Protein AF-A0A832YDL1-F1 (afdb_monomer)

Secondary structure (DSSP, 8-state):
-TT---HHHHTTGGGGTPPEEEEEEEESSSTTEEEEEEE--TTIIIIIHHHHH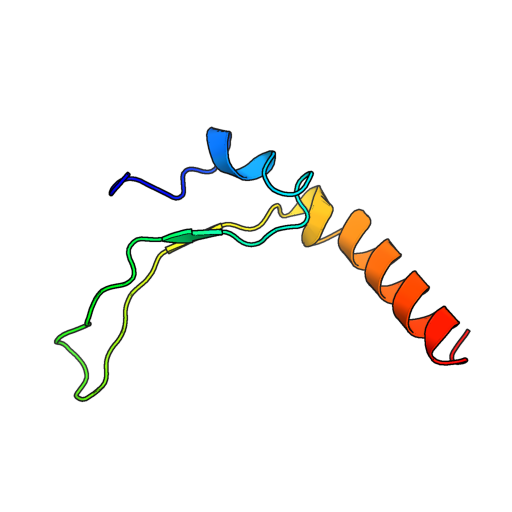HHHHHHHTT--

Radius of gyration: 15.82 Å; Cα contacts (8 Å, |Δi|>4): 82; chains: 1; bounding box: 35×26×41 Å

Sequence (64 aa):
DPTRPQPRIERHVGDGMTTTIGRLEKEELFDHGIKYVLFSHNKKMGSAKGAILLAEMLYKKDKI

Nearest PDB structures (foldseek):
  6c8w-assembly1_A  TM=9.333E-01  e=3.268E-03  Blastomyces gilchristii SLH14081
  4zic-assembly2_E  TM=9.233E-01  e=4.258E-03  Trichophyton rubrum BMU01672
  4zhs-assembly1_C  TM=9.315E-01  e=4.860E-03  Trichophyton rubrum BMU01672
  4zhs-assembly2_E-2  TM=9.219E-01  e=5.193E-03  Trichophyton rubrum BMU01672
  4zhs-assembly1_D  TM=9.296E-01  e=7.228E-03  Trichophyton rubrum BMU01672

Mean predicted aligned error: 3.16 Å

Structure (mmCIF, N/CA/C/O backbone):
data_AF-A0A832YDL1-F1
#
_entry.id   AF-A0A832YDL1-F1
#
loop_
_atom_site.group_PDB
_atom_site.id
_atom_site.type_symbol
_atom_site.label_atom_id
_atom_site.label_alt_id
_atom_site.label_comp_id
_atom_site.label_asym_id
_atom_site.label_entity_id
_atom_site.label_seq_id
_atom_site.pdbx_PDB_ins_code
_atom_site.Cartn_x
_atom_site.Cartn_y
_atom_site.Cartn_z
_atom_site.occupancy
_atom_site.B_iso_or_equiv
_atom_site.auth_seq_id
_atom_site.auth_comp_id
_atom_site.auth_asym_id
_atom_site.auth_atom_id
_atom_site.pdbx_PDB_model_num
ATOM 1 N N . ASP A 1 1 ? -1.236 0.295 -17.002 1.00 74.88 1 ASP A N 1
ATOM 2 C CA . ASP A 1 1 ? -0.473 1.516 -17.328 1.00 74.88 1 ASP A CA 1
ATOM 3 C C . ASP A 1 1 ? 0.899 1.401 -16.671 1.00 74.88 1 ASP A C 1
ATOM 5 O O . ASP A 1 1 ? 0.942 1.206 -15.458 1.00 74.88 1 ASP A O 1
ATOM 9 N N . PRO A 1 2 ? 1.990 1.435 -17.456 1.00 83.25 2 PRO A N 1
ATOM 10 C CA . PRO A 1 2 ? 3.359 1.246 -16.968 1.00 83.25 2 PRO A CA 1
ATOM 11 C C . PRO A 1 2 ? 3.851 2.355 -16.022 1.00 83.25 2 PRO A C 1
ATOM 13 O O . PRO A 1 2 ? 4.846 2.168 -15.329 1.00 83.25 2 PRO A O 1
ATOM 16 N N . THR A 1 3 ? 3.164 3.499 -15.952 1.00 91.38 3 THR A N 1
ATOM 17 C CA . THR A 1 3 ? 3.560 4.643 -15.110 1.00 91.38 3 THR A CA 1
ATOM 18 C C . THR A 1 3 ? 2.974 4.605 -13.695 1.00 91.38 3 THR A C 1
ATOM 20 O O . THR A 1 3 ? 3.219 5.504 -12.891 1.00 91.38 3 THR A O 1
ATOM 23 N N . ARG A 1 4 ? 2.173 3.584 -13.380 1.00 94.38 4 ARG A N 1
ATOM 24 C CA . ARG A 1 4 ? 1.492 3.423 -12.089 1.00 94.38 4 ARG A CA 1
ATOM 25 C C . ARG A 1 4 ? 2.426 2.722 -11.086 1.00 94.38 4 ARG A C 1
ATOM 27 O O . ARG A 1 4 ? 3.120 1.788 -11.486 1.00 94.38 4 ARG A O 1
ATOM 34 N N . PRO A 1 5 ? 2.418 3.092 -9.792 1.00 96.81 5 PRO A N 1
ATOM 35 C CA . PRO A 1 5 ? 1.474 4.005 -9.155 1.00 96.81 5 PRO A CA 1
ATOM 36 C C . PRO A 1 5 ? 1.898 5.485 -9.148 1.00 96.81 5 PRO A C 1
ATOM 38 O O . PRO A 1 5 ? 3.082 5.804 -9.106 1.00 96.81 5 PRO A O 1
ATOM 41 N N . GLN A 1 6 ? 0.917 6.397 -9.120 1.00 97.00 6 GLN A N 1
ATOM 42 C CA . GLN A 1 6 ? 1.112 7.847 -8.995 1.00 97.00 6 GLN A CA 1
ATOM 43 C C . GLN A 1 6 ? 0.307 8.421 -7.807 1.00 97.00 6 GLN A C 1
ATOM 45 O O . GLN A 1 6 ? -0.923 8.357 -7.812 1.00 97.00 6 GLN A O 1
ATOM 50 N N . PRO A 1 7 ? 0.932 9.101 -6.824 1.00 96.31 7 PRO A N 1
ATOM 51 C CA . PRO A 1 7 ? 0.262 9.515 -5.584 1.00 96.31 7 PRO A CA 1
ATOM 52 C C . PRO A 1 7 ? -1.091 10.224 -5.745 1.00 96.31 7 PRO A C 1
ATOM 54 O O . PRO A 1 7 ? -2.033 9.972 -4.994 1.00 96.31 7 PRO A O 1
ATOM 57 N N . ARG A 1 8 ? -1.218 11.110 -6.741 1.00 96.56 8 ARG A N 1
ATOM 58 C CA . ARG A 1 8 ? -2.451 11.875 -6.989 1.00 96.56 8 ARG A CA 1
ATOM 59 C C . ARG A 1 8 ? -3.629 10.996 -7.402 1.00 96.56 8 ARG A C 1
ATOM 61 O O . ARG A 1 8 ? -4.764 11.339 -7.084 1.00 96.56 8 ARG A O 1
ATOM 68 N N . ILE A 1 9 ? -3.369 9.909 -8.117 1.00 94.75 9 ILE A N 1
ATOM 69 C CA . ILE A 1 9 ? -4.414 9.050 -8.664 1.00 94.75 9 ILE A CA 1
ATOM 70 C C . 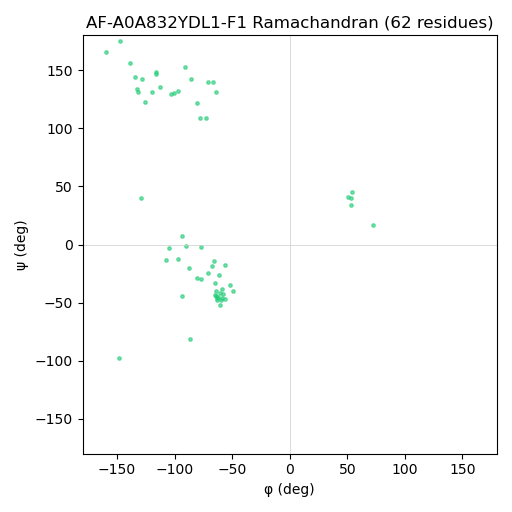ILE A 1 9 ? -4.703 7.902 -7.683 1.00 94.75 9 ILE A C 1
ATOM 72 O O . ILE A 1 9 ? -5.861 7.631 -7.375 1.00 94.75 9 ILE A O 1
ATOM 76 N N . GLU A 1 10 ? -3.669 7.268 -7.126 1.00 96.62 10 GLU A N 1
ATOM 77 C CA . GLU A 1 10 ? -3.807 6.100 -6.248 1.00 96.62 10 GLU A CA 1
ATOM 78 C C . GLU A 1 10 ? -4.392 6.417 -4.869 1.00 96.62 10 GLU A C 1
ATOM 80 O O . GLU A 1 10 ? -5.003 5.542 -4.262 1.00 96.62 10 GLU A O 1
ATOM 85 N N . ARG A 1 11 ? -4.279 7.655 -4.367 1.00 95.75 11 ARG A N 1
ATOM 86 C CA . ARG A 1 11 ? -4.795 8.035 -3.032 1.00 95.75 11 ARG A CA 1
ATOM 87 C C . ARG A 1 11 ? -6.289 7.769 -2.812 1.00 95.75 11 ARG A C 1
ATOM 89 O O . ARG A 1 11 ? -6.734 7.761 -1.668 1.00 95.75 11 ARG A O 1
ATOM 96 N N . HIS A 1 12 ? -7.062 7.580 -3.879 1.00 95.31 12 HIS A N 1
ATOM 97 C CA . HIS A 1 12 ? -8.495 7.299 -3.807 1.00 95.31 12 HIS A CA 1
ATOM 98 C C . HIS A 1 12 ? -8.834 5.800 -3.900 1.00 95.31 12 HIS A C 1
ATOM 100 O O . HIS A 1 12 ? -9.961 5.420 -3.589 1.00 95.31 12 HIS A O 1
ATOM 106 N N . VAL A 1 13 ? -7.879 4.943 -4.284 1.00 95.94 13 VAL A N 1
ATOM 107 C CA . VAL A 1 13 ? -8.091 3.494 -4.431 1.00 95.94 13 VAL A CA 1
ATOM 108 C C . VAL A 1 13 ? -8.423 2.878 -3.071 1.00 95.94 13 VAL A C 1
ATOM 110 O O . VAL A 1 13 ? -7.763 3.170 -2.070 1.00 95.94 13 VAL A O 1
ATOM 113 N N . GLY A 1 14 ? -9.490 2.074 -3.028 1.00 95.31 14 GLY A N 1
ATOM 114 C CA . GLY A 1 14 ? -10.008 1.479 -1.791 1.00 95.31 14 GLY A CA 1
ATOM 115 C C . GLY A 1 14 ? -10.288 2.506 -0.696 1.00 95.31 14 GLY A C 1
ATOM 116 O O . GLY A 1 14 ? -10.013 2.249 0.471 1.00 95.31 14 GLY A O 1
ATOM 117 N N . ASP A 1 15 ? -10.71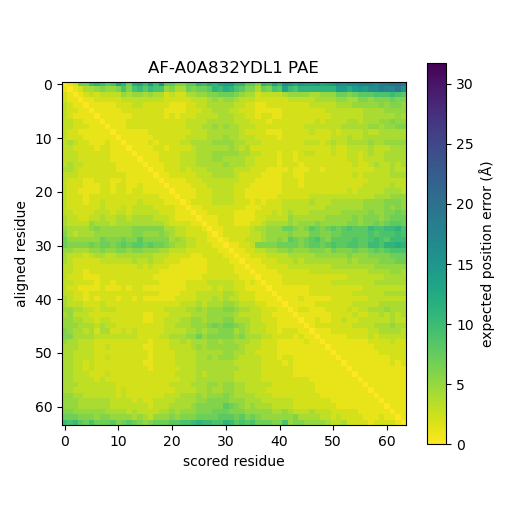7 3.716 -1.074 1.00 95.75 15 ASP A N 1
ATOM 118 C CA . ASP A 1 15 ? -10.907 4.856 -0.172 1.00 95.75 15 ASP A CA 1
ATOM 119 C C . ASP A 1 15 ? -9.678 5.133 0.725 1.00 95.75 15 ASP A C 1
ATOM 121 O O . ASP A 1 15 ? -9.772 5.426 1.926 1.00 95.75 15 ASP A O 1
ATOM 125 N N . GLY A 1 16 ? -8.492 5.020 0.119 1.00 95.19 16 GLY A N 1
ATOM 126 C CA . GLY A 1 16 ? -7.198 5.237 0.757 1.00 95.19 16 GLY A CA 1
ATOM 127 C C . GLY A 1 16 ? -6.785 4.144 1.741 1.00 95.19 16 GLY A C 1
ATOM 128 O O . GLY A 1 16 ? -5.902 4.411 2.552 1.00 95.19 16 GLY A O 1
ATOM 129 N N . MET A 1 17 ? -7.417 2.966 1.690 1.00 97.38 17 MET A N 1
ATOM 130 C CA . MET A 1 17 ? -7.078 1.778 2.489 1.00 97.38 17 MET A CA 1
ATOM 131 C C . MET A 1 17 ? -6.360 0.682 1.697 1.00 97.38 17 MET A C 1
ATOM 133 O O . MET A 1 17 ? -5.961 -0.326 2.273 1.00 97.38 17 MET A O 1
ATOM 137 N N . THR A 1 18 ? -6.169 0.869 0.391 1.00 96.31 18 THR A N 1
ATOM 138 C CA . THR A 1 18 ? -5.456 -0.087 -0.459 1.00 96.31 18 THR A CA 1
ATOM 139 C C . THR A 1 18 ? -4.025 0.373 -0.713 1.00 96.31 18 THR A C 1
ATOM 141 O O . THR A 1 18 ? -3.793 1.499 -1.156 1.00 96.31 18 THR A O 1
ATOM 144 N N . THR A 1 19 ? -3.067 -0.529 -0.503 1.00 97.06 19 THR A N 1
ATOM 145 C CA . THR A 1 19 ? -1.710 -0.384 -1.039 1.00 97.06 19 THR A CA 1
ATOM 146 C C . THR A 1 19 ? -1.713 -0.816 -2.498 1.00 97.06 19 THR A C 1
ATOM 148 O O . THR A 1 19 ? -2.077 -1.947 -2.809 1.00 97.06 19 THR A O 1
ATOM 151 N N . THR A 1 20 ? -1.308 0.076 -3.398 1.00 97.00 20 THR A N 1
ATOM 152 C CA . THR A 1 20 ? -1.159 -0.244 -4.823 1.00 97.00 20 THR A CA 1
ATOM 153 C C . THR A 1 20 ? 0.298 -0.570 -5.117 1.00 97.00 20 THR A C 1
ATOM 155 O O . THR A 1 20 ? 1.184 0.190 -4.727 1.00 97.00 20 THR A O 1
ATOM 158 N N . ILE A 1 21 ? 0.538 -1.677 -5.819 1.00 96.94 21 ILE A N 1
ATOM 159 C CA . ILE A 1 21 ? 1.864 -2.106 -6.273 1.00 96.94 21 ILE A CA 1
ATOM 160 C C . ILE A 1 21 ? 1.892 -2.018 -7.799 1.00 96.94 21 ILE A C 1
ATOM 162 O O . ILE A 1 21 ? 0.948 -2.438 -8.467 1.00 96.94 21 ILE A O 1
ATOM 166 N N . GLY A 1 22 ? 2.970 -1.470 -8.348 1.00 96.12 22 GLY A N 1
ATOM 167 C CA . GLY A 1 22 ? 3.206 -1.402 -9.785 1.00 96.12 22 GLY A CA 1
ATOM 168 C C . GLY A 1 22 ? 4.689 -1.500 -10.113 1.00 96.12 22 GLY A C 1
ATOM 169 O O . GLY A 1 22 ? 5.533 -1.539 -9.216 1.00 96.12 22 GLY A O 1
ATOM 170 N N . ARG A 1 23 ? 4.994 -1.545 -11.415 1.00 94.88 23 ARG A N 1
ATOM 171 C CA . ARG A 1 23 ? 6.367 -1.673 -11.937 1.00 94.88 23 ARG A CA 1
ATOM 172 C C . ARG A 1 23 ? 7.117 -2.867 -11.339 1.00 94.88 23 ARG A C 1
ATOM 174 O O . ARG A 1 23 ? 8.279 -2.752 -10.969 1.00 94.88 23 ARG A O 1
ATOM 181 N N . LEU A 1 24 ? 6.402 -3.983 -11.186 1.00 94.62 24 LEU A N 1
ATOM 182 C CA . LEU A 1 24 ? 6.966 -5.228 -10.689 1.00 94.62 24 LEU A CA 1
ATOM 183 C C . LEU A 1 24 ? 7.846 -5.838 -11.780 1.00 94.62 24 LEU A C 1
ATOM 185 O O . LEU A 1 24 ? 7.342 -6.298 -12.802 1.00 94.62 24 LEU A O 1
ATOM 189 N N . GLU A 1 25 ? 9.152 -5.812 -11.561 1.00 94.75 25 GLU A N 1
ATOM 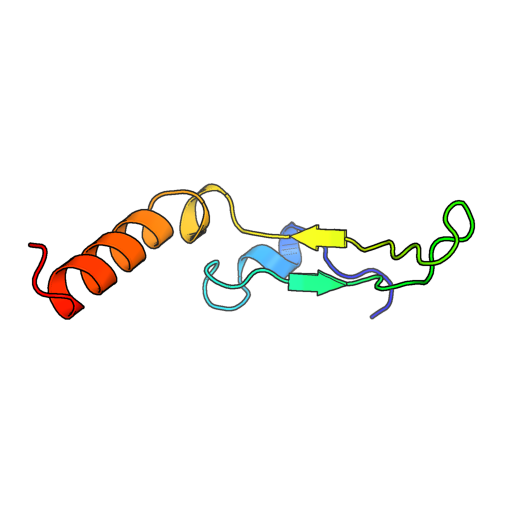190 C CA . GLU A 1 25 ? 10.163 -6.189 -12.544 1.00 94.75 25 GLU A CA 1
ATOM 191 C C . GLU A 1 25 ? 11.268 -7.008 -11.867 1.00 94.75 25 GLU A C 1
ATOM 193 O O . GLU A 1 25 ? 11.499 -6.892 -10.660 1.00 94.75 25 GLU A O 1
ATOM 198 N N . LYS A 1 26 ? 11.978 -7.829 -12.647 1.00 96.81 26 LYS A N 1
ATOM 199 C CA . LYS A 1 26 ? 13.193 -8.496 -12.167 1.00 96.81 26 LYS A CA 1
ATOM 200 C C . LYS A 1 26 ? 14.285 -7.447 -11.915 1.00 96.81 26 LYS A C 1
ATOM 202 O O . LYS A 1 26 ? 14.426 -6.495 -12.683 1.00 96.81 26 LYS A O 1
ATOM 207 N N . GLU A 1 27 ? 15.037 -7.621 -10.837 1.00 97.12 27 GLU A N 1
ATOM 208 C CA . GLU A 1 27 ? 16.248 -6.854 -10.536 1.00 97.12 27 GLU A CA 1
ATOM 209 C C . GLU A 1 27 ? 17.468 -7.719 -10.861 1.00 97.12 27 GLU A C 1
ATOM 211 O O . GLU A 1 27 ? 17.530 -8.882 -10.465 1.00 97.12 27 GLU A O 1
ATOM 216 N N . GLU A 1 28 ? 18.406 -7.163 -11.621 1.00 95.69 28 GLU A N 1
ATOM 217 C CA . GLU A 1 28 ? 19.558 -7.889 -12.163 1.00 95.69 28 GLU A CA 1
ATOM 218 C C . GLU A 1 28 ? 20.744 -7.897 -11.194 1.00 95.69 28 GLU A C 1
ATOM 220 O O . GLU A 1 28 ? 21.594 -8.777 -11.285 1.00 95.69 28 GLU A O 1
ATOM 225 N N . LEU A 1 29 ? 20.785 -6.964 -10.234 1.00 97.00 29 LEU A N 1
ATOM 226 C CA . LEU A 1 29 ? 21.858 -6.875 -9.239 1.00 97.00 29 LEU A CA 1
ATOM 227 C C . LEU A 1 29 ? 21.882 -8.056 -8.249 1.00 97.00 29 LEU A C 1
ATOM 229 O O . LEU A 1 29 ? 22.895 -8.285 -7.593 1.00 97.00 29 LEU A O 1
ATOM 233 N N . PHE A 1 30 ? 20.779 -8.798 -8.121 1.00 95.94 30 PHE A N 1
ATOM 234 C CA . PHE A 1 30 ? 20.641 -9.907 -7.175 1.00 95.94 30 PHE A CA 1
ATOM 235 C C . PHE A 1 30 ? 20.157 -11.175 -7.893 1.00 95.94 30 PHE A C 1
ATOM 237 O O . PHE A 1 30 ? 19.257 -11.096 -8.728 1.00 95.94 30 PHE A O 1
ATOM 244 N N . ASP A 1 31 ? 20.665 -12.353 -7.505 1.00 94.38 31 ASP A N 1
ATOM 245 C CA . ASP A 1 31 ? 20.330 -13.653 -8.129 1.00 94.38 31 ASP A CA 1
ATOM 246 C C . ASP A 1 31 ? 18.813 -13.912 -8.239 1.00 94.38 31 ASP A C 1
ATOM 248 O O . ASP A 1 31 ? 18.314 -14.479 -9.218 1.00 94.38 31 ASP A O 1
ATOM 252 N N . HIS A 1 32 ? 18.057 -13.434 -7.248 1.00 94.69 32 HIS A N 1
ATOM 253 C CA . HIS A 1 32 ? 16.595 -13.503 -7.185 1.00 94.69 32 HIS A CA 1
ATOM 254 C C . HIS A 1 32 ? 15.973 -12.129 -6.889 1.00 94.69 32 HIS A C 1
ATOM 256 O O . HIS A 1 32 ? 15.037 -12.006 -6.099 1.00 94.69 32 HIS A O 1
ATOM 262 N N . GLY A 1 33 ? 16.525 -11.077 -7.496 1.00 96.62 33 GLY A N 1
ATOM 263 C CA . GLY A 1 33 ? 16.084 -9.705 -7.291 1.00 96.62 33 GLY A CA 1
ATOM 264 C C . GLY A 1 33 ? 14.718 -9.395 -7.910 1.00 96.62 33 GLY A C 1
ATOM 265 O O . GLY A 1 33 ? 14.420 -9.781 -9.042 1.00 96.62 33 GLY A O 1
ATOM 266 N N . ILE A 1 34 ? 13.908 -8.621 -7.184 1.00 97.25 34 ILE A N 1
ATOM 267 C CA . ILE A 1 34 ? 12.659 -8.023 -7.667 1.00 97.25 34 ILE A CA 1
ATOM 268 C C . ILE A 1 34 ? 12.652 -6.547 -7.264 1.00 97.25 34 ILE A C 1
ATOM 270 O O . ILE A 1 34 ? 12.913 -6.216 -6.107 1.00 97.25 34 ILE A O 1
ATOM 274 N N . LYS A 1 35 ? 12.293 -5.667 -8.197 1.00 96.38 35 LYS A N 1
ATOM 275 C CA . LYS A 1 35 ? 12.044 -4.244 -7.942 1.00 96.38 35 LYS A CA 1
ATOM 276 C C . LYS A 1 35 ? 10.587 -3.904 -8.221 1.00 96.38 35 LYS A C 1
ATOM 278 O O . LYS A 1 35 ? 9.936 -4.527 -9.056 1.00 96.38 35 LYS A O 1
ATOM 283 N N . TYR A 1 36 ? 10.067 -2.938 -7.475 1.00 96.62 36 TYR A N 1
ATOM 284 C CA . TYR A 1 36 ? 8.680 -2.500 -7.566 1.00 96.62 36 TYR A CA 1
ATOM 285 C C . TYR A 1 36 ? 8.518 -1.101 -6.979 1.00 96.62 36 TYR A C 1
ATOM 287 O O . TYR A 1 36 ? 9.385 -0.594 -6.267 1.00 96.62 36 TYR A O 1
ATOM 295 N N . VAL A 1 37 ? 7.377 -0.481 -7.262 1.00 97.56 37 VAL A N 1
ATOM 296 C CA . VAL A 1 37 ? 6.947 0.770 -6.640 1.00 97.56 37 VAL A CA 1
ATOM 297 C C . VAL A 1 37 ? 5.636 0.517 -5.913 1.00 97.56 37 VAL A C 1
ATOM 299 O O . VAL A 1 37 ? 4.698 -0.045 -6.480 1.00 97.56 37 VAL A O 1
ATOM 302 N N . LEU A 1 38 ? 5.567 0.959 -4.659 1.00 97.12 38 LEU A N 1
ATOM 303 C CA . LEU A 1 38 ? 4.367 0.876 -3.837 1.00 97.12 38 LEU A CA 1
ATOM 304 C C . LEU A 1 38 ? 3.856 2.271 -3.481 1.00 97.12 38 LEU A C 1
ATOM 306 O O . LEU A 1 38 ? 4.632 3.203 -3.271 1.00 97.12 38 LEU A O 1
ATOM 310 N N . PHE A 1 39 ? 2.540 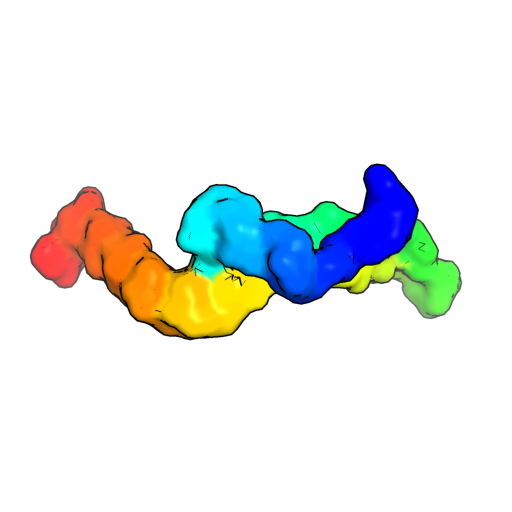2.396 -3.373 1.00 97.81 39 PHE A N 1
ATOM 311 C CA . PHE A 1 39 ? 1.898 3.572 -2.809 1.00 97.81 39 PHE A CA 1
ATOM 312 C C . PHE A 1 39 ? 0.841 3.161 -1.784 1.00 97.81 39 PHE A C 1
ATOM 314 O O . PHE A 1 39 ? -0.038 2.350 -2.082 1.00 97.81 39 PHE A O 1
ATOM 321 N N . SER A 1 40 ? 0.887 3.799 -0.614 1.00 97.12 40 SER A N 1
ATOM 322 C CA . SER A 1 40 ? -0.122 3.700 0.444 1.00 97.12 40 SER A CA 1
ATOM 323 C C . SER A 1 40 ? -0.452 5.098 0.958 1.00 97.12 40 SER A C 1
ATOM 325 O O . SER A 1 40 ? 0.420 5.962 1.067 1.00 97.12 40 SER A O 1
ATOM 327 N N . HIS A 1 41 ? -1.714 5.343 1.309 1.00 97.81 41 HIS A N 1
ATOM 328 C CA . HIS A 1 41 ? -2.119 6.652 1.809 1.00 97.81 41 HIS A CA 1
ATOM 329 C C . HIS A 1 41 ? -1.700 6.835 3.277 1.00 97.81 41 HIS A C 1
ATOM 331 O O . HIS A 1 41 ? -2.311 6.281 4.187 1.00 97.81 41 HIS A O 1
ATOM 337 N N . ASN A 1 42 ? -0.711 7.695 3.523 1.00 95.75 42 ASN A N 1
ATOM 338 C CA . ASN A 1 42 ? -0.145 7.944 4.856 1.00 95.75 42 ASN A CA 1
ATOM 339 C C . ASN A 1 42 ? -1.171 8.390 5.923 1.00 95.75 42 ASN A C 1
ATOM 341 O O . ASN A 1 42 ? -1.178 7.854 7.021 1.00 95.75 42 ASN A O 1
ATOM 345 N N . LYS A 1 43 ? -2.060 9.348 5.623 1.00 94.44 43 LYS A N 1
ATOM 346 C CA . LYS A 1 43 ? -3.027 9.872 6.609 1.00 94.44 43 LYS A CA 1
ATOM 347 C C . LYS A 1 43 ? -4.261 8.979 6.812 1.00 94.44 43 LYS A C 1
ATOM 349 O O . LYS A 1 43 ? -4.845 8.990 7.892 1.00 94.44 43 LYS A O 1
ATOM 354 N N . LYS A 1 44 ? -4.674 8.226 5.786 1.00 95.31 44 LYS A N 1
ATOM 355 C CA . LYS A 1 44 ? -5.801 7.284 5.871 1.00 95.31 44 LYS A CA 1
ATOM 356 C C . LYS A 1 44 ? -5.314 5.923 6.375 1.00 95.31 44 LYS A C 1
ATOM 358 O O . LYS A 1 44 ? -5.412 5.674 7.574 1.00 95.31 44 LYS A O 1
ATOM 363 N N . MET A 1 45 ? -4.749 5.088 5.500 1.00 95.25 45 MET A N 1
ATOM 364 C CA . MET A 1 45 ? -4.214 3.767 5.858 1.00 95.25 45 MET A CA 1
ATOM 365 C C . MET A 1 45 ? -3.114 3.835 6.917 1.00 95.25 45 MET A C 1
ATOM 367 O O . MET A 1 45 ? -3.157 3.086 7.882 1.00 95.25 45 MET A O 1
ATOM 371 N N . GLY A 1 46 ? -2.148 4.742 6.764 1.00 94.31 46 GLY A N 1
ATOM 372 C CA . GLY A 1 46 ? -1.007 4.839 7.682 1.00 94.31 46 GLY A CA 1
ATOM 373 C C . GLY A 1 46 ? -1.312 5.512 9.025 1.00 94.31 46 GLY A C 1
ATOM 374 O O . GLY A 1 46 ? -0.414 5.633 9.850 1.00 94.31 46 GLY A O 1
ATOM 375 N N . SER A 1 47 ? -2.542 5.988 9.246 1.00 96.88 47 SER A N 1
ATOM 376 C CA . SER A 1 47 ? -2.907 6.697 10.473 1.00 96.88 47 SER A CA 1
ATOM 377 C C . SER A 1 47 ? -4.373 6.458 10.841 1.00 96.88 47 SER A C 1
ATOM 379 O O . SER A 1 47 ? -4.681 5.421 11.421 1.00 96.88 47 SER A O 1
ATOM 381 N N . ALA A 1 48 ? -5.291 7.368 10.500 1.00 97.19 48 ALA A N 1
ATOM 382 C CA . ALA A 1 48 ? -6.630 7.392 11.091 1.00 97.19 48 ALA A CA 1
ATOM 383 C C . ALA A 1 48 ? -7.436 6.109 10.837 1.00 97.19 48 ALA A C 1
ATOM 385 O O . ALA A 1 48 ? -7.933 5.483 11.769 1.00 97.19 48 ALA A O 1
ATOM 386 N N . LYS A 1 49 ? -7.546 5.684 9.577 1.00 96.81 49 LYS A N 1
ATOM 387 C CA . LYS A 1 49 ? -8.317 4.486 9.235 1.00 96.81 49 LYS A CA 1
ATOM 388 C C . LYS A 1 49 ? -7.571 3.192 9.558 1.00 96.81 49 LYS A C 1
ATOM 390 O O . LYS A 1 49 ? -8.213 2.198 9.873 1.00 96.81 49 LYS A O 1
ATOM 395 N N . GLY A 1 50 ? -6.238 3.206 9.513 1.00 97.25 50 GLY A N 1
ATOM 396 C CA . GLY A 1 50 ? -5.425 2.082 9.985 1.00 97.25 50 GLY A CA 1
ATOM 397 C C . GLY A 1 50 ? -5.645 1.796 11.471 1.00 97.25 50 GLY A C 1
ATOM 398 O O . GLY A 1 50 ? -5.805 0.641 11.855 1.00 97.25 50 GLY A O 1
ATOM 399 N N . ALA A 1 51 ? -5.740 2.845 12.295 1.00 97.94 51 ALA A N 1
ATOM 400 C CA . ALA A 1 51 ? -6.054 2.719 13.716 1.00 97.94 51 ALA A CA 1
ATOM 401 C C . ALA A 1 51 ? -7.466 2.155 13.956 1.00 97.94 51 ALA A C 1
ATOM 403 O O . ALA A 1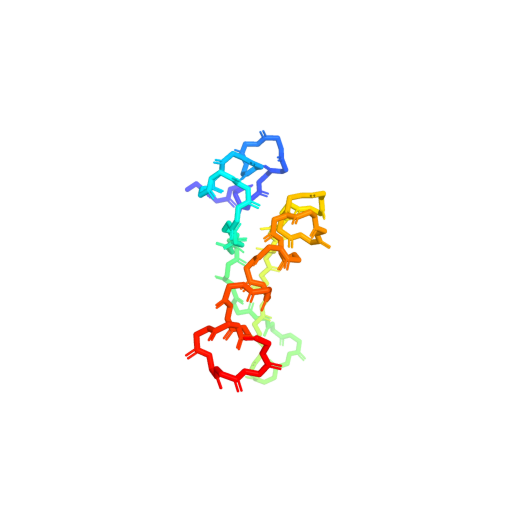 51 ? -7.638 1.305 14.826 1.00 97.94 51 ALA A O 1
ATOM 404 N N . ILE A 1 52 ? -8.458 2.570 13.159 1.00 97.81 52 ILE A N 1
ATOM 405 C CA . ILE A 1 52 ? -9.817 2.006 13.224 1.00 97.81 52 ILE A CA 1
ATOM 406 C C . ILE A 1 52 ? -9.803 0.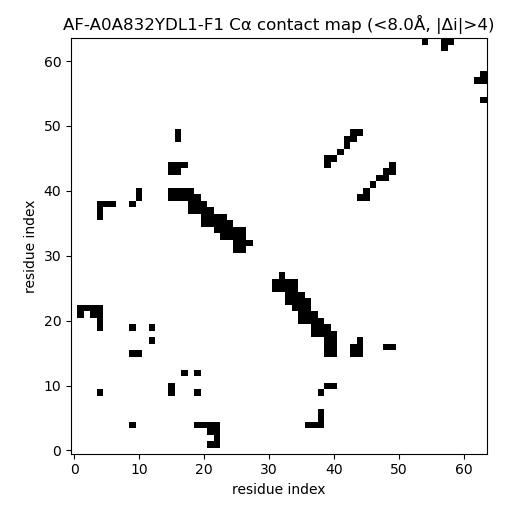518 12.857 1.00 97.81 52 ILE A C 1
ATOM 408 O O . ILE A 1 52 ? -10.322 -0.289 13.619 1.00 97.81 52 ILE A O 1
ATOM 412 N N . LEU A 1 53 ? -9.145 0.135 11.756 1.00 97.69 53 LEU A N 1
ATOM 413 C CA . LEU A 1 53 ? -9.034 -1.271 11.348 1.00 97.69 53 LEU A CA 1
ATOM 414 C C . LEU A 1 53 ? -8.360 -2.130 12.431 1.00 97.69 53 LEU A C 1
ATOM 416 O O . LEU A 1 53 ? -8.756 -3.272 12.668 1.00 97.69 53 LEU A O 1
ATOM 420 N N . LEU A 1 54 ? -7.349 -1.581 13.111 1.00 98.12 54 LEU A N 1
ATOM 421 C CA . LEU A 1 54 ? -6.717 -2.239 14.250 1.00 98.12 54 LEU A CA 1
ATOM 422 C C . LEU A 1 54 ? -7.710 -2.436 15.405 1.00 98.12 54 LEU A C 1
ATOM 424 O O . LEU A 1 54 ? -7.775 -3.533 15.957 1.00 98.12 54 LEU A O 1
ATOM 428 N N . ALA A 1 55 ? -8.492 -1.412 15.751 1.00 98.44 55 ALA A N 1
ATOM 429 C CA . ALA A 1 55 ? -9.512 -1.502 16.795 1.00 98.44 55 ALA A CA 1
ATOM 430 C C . ALA A 1 55 ? -10.602 -2.533 16.447 1.00 98.44 55 ALA A C 1
ATOM 432 O O . ALA A 1 55 ? -10.914 -3.391 17.270 1.00 98.44 55 ALA A O 1
ATOM 433 N N . GLU A 1 56 ? -11.110 -2.527 15.211 1.00 98.50 56 GLU A N 1
ATOM 434 C CA . GLU A 1 56 ? -12.069 -3.522 14.708 1.00 98.50 56 GLU A CA 1
ATOM 435 C C . GLU A 1 56 ? -11.512 -4.950 14.813 1.00 98.50 56 GLU A C 1
ATOM 437 O O . GLU A 1 56 ? -12.212 -5.873 15.235 1.00 98.50 56 GLU A O 1
ATOM 442 N N . MET A 1 57 ? -10.233 -5.143 14.469 1.00 98.62 57 MET A N 1
ATOM 443 C CA . MET A 1 57 ? -9.563 -6.436 14.600 1.00 98.62 57 MET A CA 1
ATOM 444 C C . MET A 1 57 ? -9.442 -6.869 16.067 1.00 98.62 57 MET A C 1
ATOM 446 O O . MET A 1 57 ? -9.653 -8.046 16.359 1.00 98.62 57 MET A O 1
ATOM 450 N N . LEU A 1 58 ? -9.077 -5.962 16.977 1.00 98.75 58 LEU A N 1
ATOM 451 C CA . LEU A 1 58 ? -8.948 -6.270 18.404 1.00 98.75 58 LEU A CA 1
ATOM 452 C C . LEU A 1 58 ? -10.295 -6.659 19.014 1.00 98.75 58 LEU A C 1
ATOM 454 O O . LEU A 1 58 ? -10.358 -7.682 19.691 1.00 98.75 58 LEU A O 1
ATOM 458 N N . TYR A 1 59 ? -11.358 -5.920 18.692 1.00 98.62 59 TYR A N 1
ATOM 459 C CA . TYR A 1 59 ? -12.721 -6.248 19.107 1.00 98.62 59 TYR A CA 1
ATOM 460 C C . TYR A 1 59 ? -13.145 -7.626 18.583 1.00 98.62 59 TYR A C 1
ATOM 462 O O . TYR A 1 59 ? -13.568 -8.496 19.338 1.00 98.62 59 TYR A O 1
ATOM 470 N N . LYS A 1 60 ? -12.920 -7.902 17.289 1.00 98.69 60 LYS A N 1
ATOM 471 C CA . LYS A 1 60 ? -13.232 -9.211 16.686 1.00 98.69 60 LYS A CA 1
ATOM 472 C C . LYS A 1 60 ? -12.451 -10.373 17.316 1.00 98.69 60 LYS A C 1
ATOM 474 O O . LYS A 1 60 ? -12.891 -11.517 17.241 1.00 98.69 60 LYS A O 1
ATOM 479 N N . LYS A 1 61 ? -11.275 -10.100 17.886 1.00 98.50 61 LYS A N 1
ATOM 480 C CA . LYS A 1 61 ? -10.424 -11.082 18.574 1.00 98.50 61 LYS A CA 1
ATOM 481 C C . LYS A 1 61 ? -10.663 -11.146 20.086 1.00 98.50 61 LYS A C 1
ATOM 483 O O . LYS A 1 61 ? -9.882 -11.822 20.758 1.00 98.50 61 LYS A O 1
ATOM 488 N N . ASP A 1 62 ? -11.683 -10.454 20.594 1.00 97.50 62 ASP A N 1
ATOM 489 C CA . ASP A 1 62 ? -12.013 -10.383 22.021 1.00 97.50 62 ASP A CA 1
ATOM 490 C C . ASP A 1 62 ? -10.807 -9.925 22.865 1.00 97.50 62 ASP A C 1
ATOM 492 O O . ASP A 1 62 ? -10.395 -10.543 23.848 1.00 97.50 62 ASP A O 1
ATOM 496 N N . LYS A 1 63 ? -10.123 -8.886 22.373 1.00 97.50 63 LYS A N 1
ATOM 497 C CA . LYS A 1 63 ? -8.976 -8.248 23.042 1.00 97.50 63 LYS A CA 1
ATOM 498 C C . LYS A 1 63 ? -9.307 -6.872 23.609 1.00 97.50 63 LYS A C 1
ATOM 500 O O . LYS A 1 63 ? -8.501 -6.355 24.380 1.00 97.50 63 LYS A O 1
ATOM 505 N N . IL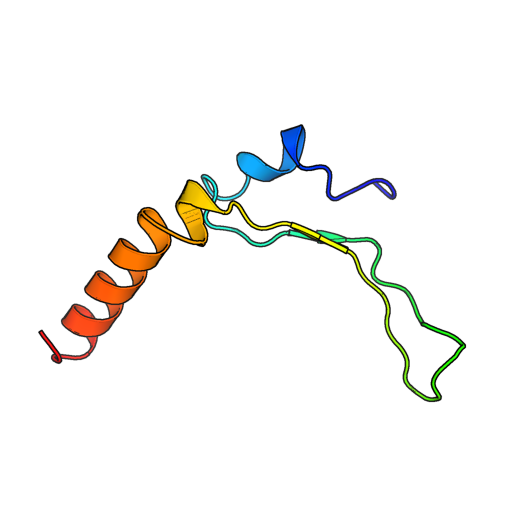E A 1 64 ? -10.448 -6.312 23.212 1.00 94.44 64 IL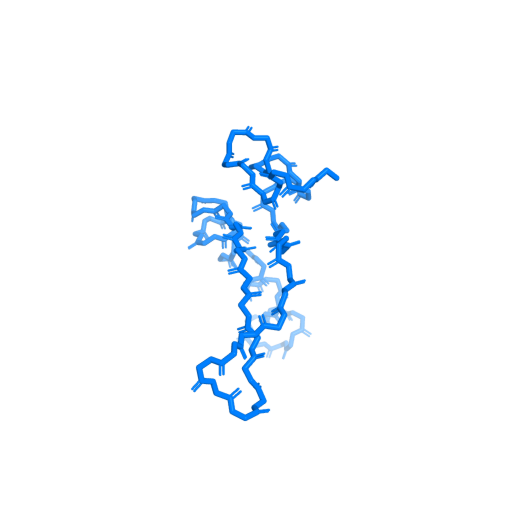E A N 1
ATOM 506 C CA . ILE A 1 64 ? -11.111 -5.119 23.749 1.00 94.44 64 ILE A CA 1
ATOM 507 C C . ILE A 1 64 ? -12.622 -5.316 23.663 1.00 94.44 64 ILE A C 1
ATOM 509 O O . ILE A 1 64 ? -13.039 -6.089 22.769 1.00 94.44 64 ILE A O 1
#

pLDDT: mean 95.95, std 3.42, range [74.88, 98.75]

Foldseek 3Di:
DQVDDDAVVCCPVVDQQDKDKHPWDADPVDPGRTDIDIDGRCPCCVHDVVVVVVVVVCVVVVND

Solvent-accessible surface area (backbone atoms only — not comparable to full-atom values): 3778 Å² total; per-residue (Å²): 119,87,78,38,67,44,75,89,69,49,48,59,41,70,79,11,65,39,73,46,75,22,60,77,40,82,32,85,95,37,102,85,32,70,42,66,44,76,45,65,30,57,69,36,36,68,37,62,52,35,52,49,52,50,49,56,51,34,42,77,65,72,74,95